Protein AF-A0A2H0B689-F1 (afdb_monomer_lite)

InterPro domains:
  IPR009027 Large ribosomal subunit protein bL9/RNase H1, N-terminal [SSF55658] (7-48)
  IPR020069 Large ribosomal subunit protein bL9, C-terminal [PF03948] (60-121)
  IPR020070 Large ribosomal subunit protein bL9, N-terminal [PF01281] (7-39)
  IPR020594 Large ribosomal subunit protein bL9, bacteria/chloroplast [TIGR00158] (9-122)
  IPR036791 Large ribosomal subunit protein bL9, C-terminal domain superfamily [G3DSA:3.10.430.100] (56-134)
  IPR036791 Large ribosomal subunit protein bL9, C-terminal domain superfamily [SSF55653] (50-121)
  IPR036935 Large ribosomal subunit protein bL9, N-terminal domain superfamily [G3DSA:3.40.5.10] (5-55)

Structure (mmCIF, N/CA/C/O backbone):
data_AF-A0A2H0B689-F1
#
_entry.id   AF-A0A2H0B689-F1
#
loop_
_atom_site.group_PDB
_atom_site.id
_atom_site.type_symbol
_atom_site.label_atom_id
_atom_site.label_alt_id
_atom_site.label_comp_id
_atom_site.label_asym_id
_atom_site.label_entity_id
_atom_site.label_seq_id
_atom_site.pdbx_PDB_ins_code
_atom_site.Cartn_x
_atom_site.Cartn_y
_atom_site.Cartn_z
_atom_site.occupancy
_atom_site.B_iso_or_equiv
_atom_site.auth_seq_id
_atom_site.auth_comp_id
_atom_site.auth_asym_id
_atom_site.auth_atom_id
_atom_site.pdbx_PDB_model_num
ATOM 1 N N . MET A 1 1 ? 16.000 4.219 -36.712 1.00 85.19 1 MET A N 1
ATOM 2 C CA . MET A 1 1 ? 16.961 4.004 -35.605 1.00 85.19 1 MET A CA 1
ATOM 3 C C . MET A 1 1 ? 16.213 3.749 -34.303 1.00 85.19 1 MET A C 1
ATOM 5 O O . MET A 1 1 ? 15.391 4.566 -33.893 1.00 85.19 1 MET A O 1
ATOM 9 N N . LYS A 1 2 ? 16.538 2.648 -33.607 1.00 89.81 2 LYS A N 1
ATOM 10 C CA . LYS A 1 2 ? 15.958 2.336 -32.291 1.00 89.81 2 LYS A CA 1
ATOM 11 C C . LYS A 1 2 ? 16.607 3.160 -31.186 1.00 89.81 2 LYS A C 1
ATOM 13 O O . LYS A 1 2 ? 17.811 3.058 -30.933 1.00 89.81 2 LYS A O 1
ATOM 18 N N . ILE A 1 3 ? 15.783 3.913 -30.476 1.00 90.31 3 ILE A N 1
ATOM 19 C CA . ILE A 1 3 ? 16.187 4.753 -29.352 1.00 90.31 3 ILE A CA 1
ATOM 20 C C . ILE A 1 3 ? 15.302 4.482 -28.139 1.00 90.31 3 ILE A C 1
ATOM 22 O O . ILE A 1 3 ? 14.143 4.092 -28.262 1.00 90.31 3 ILE A O 1
ATOM 26 N N . LEU A 1 4 ? 15.854 4.689 -26.951 1.00 91.06 4 LEU A N 1
ATOM 27 C CA . LEU A 1 4 ? 15.123 4.717 -25.696 1.00 91.06 4 LEU A CA 1
ATOM 28 C C . LEU A 1 4 ? 14.771 6.165 -25.361 1.00 91.06 4 LEU A C 1
ATOM 30 O O . LEU A 1 4 ? 15.669 6.974 -25.147 1.00 91.06 4 LEU A O 1
ATOM 34 N N . ILE A 1 5 ? 13.484 6.469 -25.229 1.00 90.94 5 ILE A N 1
ATOM 35 C CA . ILE A 1 5 ? 13.007 7.768 -24.748 1.00 90.94 5 ILE A CA 1
ATOM 36 C C . ILE A 1 5 ? 13.114 7.797 -23.221 1.00 90.94 5 ILE A C 1
ATOM 38 O O . ILE A 1 5 ? 12.482 6.987 -22.539 1.00 90.94 5 ILE A O 1
ATOM 42 N N . LEU A 1 6 ? 13.878 8.742 -22.667 1.00 88.38 6 LEU A N 1
ATOM 43 C CA . LEU A 1 6 ? 14.170 8.786 -21.226 1.00 88.38 6 LEU A CA 1
ATOM 44 C C . LEU A 1 6 ? 12.938 9.127 -20.378 1.00 88.38 6 LEU A C 1
ATOM 46 O O . LEU A 1 6 ? 12.769 8.595 -19.283 1.00 88.38 6 LEU A O 1
ATOM 50 N N . LYS A 1 7 ? 12.030 9.960 -20.902 1.00 88.06 7 LYS A N 1
ATOM 51 C CA . LYS A 1 7 ? 10.798 10.356 -20.199 1.00 88.06 7 LYS A CA 1
ATOM 52 C C . LYS A 1 7 ? 9.857 9.175 -19.952 1.00 88.06 7 LYS A C 1
ATOM 54 O O . LYS A 1 7 ? 9.237 9.085 -18.897 1.00 88.06 7 LYS A O 1
ATOM 59 N N . THR A 1 8 ? 9.728 8.280 -20.928 1.00 85.19 8 THR A N 1
ATOM 60 C CA . THR A 1 8 ? 8.773 7.165 -20.884 1.00 85.19 8 THR A CA 1
ATOM 61 C C . THR A 1 8 ? 9.439 5.818 -20.603 1.00 85.19 8 THR A C 1
ATOM 63 O O . THR A 1 8 ? 8.740 4.852 -20.305 1.00 85.19 8 THR A O 1
ATOM 66 N N . ASN A 1 9 ? 10.776 5.733 -20.664 1.00 87.25 9 ASN A N 1
ATOM 67 C CA . ASN A 1 9 ? 11.542 4.480 -20.637 1.00 87.25 9 ASN A CA 1
ATOM 68 C C . ASN A 1 9 ? 11.024 3.448 -21.658 1.00 87.25 9 ASN A C 1
ATOM 70 O O . ASN A 1 9 ? 10.976 2.241 -21.391 1.00 87.25 9 ASN A O 1
ATOM 74 N N . GLN A 1 10 ? 10.606 3.935 -22.827 1.00 87.56 10 GLN A N 1
ATOM 75 C CA . GLN A 1 10 ? 10.116 3.122 -23.935 1.00 87.56 10 GLN A CA 1
ATOM 76 C C . GLN A 1 10 ? 11.095 3.162 -25.102 1.00 87.56 10 GLN A C 1
ATOM 78 O O . GLN A 1 10 ? 11.652 4.210 -25.426 1.00 87.56 10 GLN A O 1
ATOM 83 N N . ILE A 1 11 ? 11.282 2.005 -25.731 1.00 89.19 11 ILE A N 1
ATOM 84 C CA . ILE A 1 11 ? 12.064 1.889 -26.956 1.00 89.19 11 ILE A CA 1
ATOM 85 C C . ILE A 1 11 ? 11.121 2.174 -28.119 1.00 89.19 11 ILE A C 1
ATOM 87 O O . ILE A 1 11 ? 10.088 1.516 -28.238 1.00 89.19 11 ILE A O 1
ATOM 91 N N . GLN A 1 12 ? 11.480 3.139 -28.955 1.00 88.88 12 GLN A N 1
ATOM 92 C CA . GLN A 1 12 ? 10.765 3.458 -30.184 1.00 88.88 12 GLN A CA 1
ATOM 93 C C . GLN A 1 12 ? 11.733 3.456 -31.360 1.00 88.88 12 GLN A C 1
ATOM 95 O O . GLN A 1 12 ? 12.921 3.753 -31.207 1.00 88.88 12 GLN A O 1
ATOM 100 N N . ASP A 1 13 ? 11.215 3.095 -32.529 1.00 92.69 13 ASP A N 1
ATOM 101 C CA . ASP A 1 13 ? 11.927 3.288 -33.784 1.00 92.69 13 ASP A CA 1
ATOM 102 C C . ASP A 1 13 ? 11.542 4.653 -34.345 1.00 92.69 13 ASP A C 1
ATOM 104 O O . ASP A 1 13 ? 10.360 4.954 -34.514 1.00 92.69 13 ASP A O 1
ATOM 108 N N . VAL A 1 14 ? 12.537 5.502 -34.577 1.00 91.81 14 VAL A N 1
ATOM 109 C CA . VAL A 1 14 ? 12.334 6.846 -35.123 1.00 91.81 14 VAL A CA 1
ATOM 110 C C . VAL A 1 14 ? 13.243 7.062 -36.322 1.00 91.81 14 VAL A C 1
ATOM 112 O O . VAL A 1 14 ? 14.229 6.349 -36.508 1.00 91.81 14 VAL A O 1
ATOM 115 N N . LYS A 1 15 ? 12.947 8.092 -37.117 1.00 94.94 15 LYS A N 1
ATOM 116 C CA . LYS A 1 15 ? 13.831 8.518 -38.206 1.00 94.94 15 LYS A CA 1
ATOM 117 C C . LYS A 1 15 ? 15.196 8.933 -37.657 1.00 94.94 15 LYS A C 1
ATOM 119 O O . LYS A 1 15 ? 15.269 9.692 -36.690 1.00 94.94 15 LYS A O 1
ATOM 124 N N . ASP A 1 16 ? 16.254 8.492 -38.323 1.00 91.94 16 ASP A N 1
ATOM 125 C CA . ASP A 1 16 ? 17.639 8.692 -37.888 1.00 91.94 16 ASP A CA 1
ATOM 126 C C . ASP A 1 16 ? 17.968 10.183 -37.715 1.00 91.94 16 ASP A C 1
ATOM 128 O O . ASP A 1 16 ? 18.482 10.586 -36.674 1.00 91.94 16 ASP A O 1
ATOM 132 N N . SER A 1 17 ? 17.537 11.037 -38.652 1.00 92.31 17 SER A N 1
ATOM 133 C CA . SER A 1 17 ? 17.709 12.494 -38.556 1.00 92.31 17 SER A CA 1
ATOM 134 C C . SER A 1 17 ? 17.010 13.103 -37.337 1.00 92.31 17 SER A C 1
ATOM 136 O O . SER A 1 17 ? 17.519 14.042 -36.737 1.00 92.31 17 SER A O 1
ATOM 138 N N . TYR A 1 18 ? 15.852 12.570 -36.936 1.00 92.12 18 TYR A N 1
ATOM 139 C CA . TYR A 1 18 ? 15.119 13.065 -35.768 1.00 92.12 18 TYR A CA 1
ATOM 140 C C . TYR A 1 18 ? 15.774 12.614 -34.453 1.00 92.12 18 TYR A C 1
ATOM 142 O O . TYR A 1 18 ? 15.858 13.391 -33.500 1.00 92.12 18 TYR A O 1
ATOM 150 N N . ALA A 1 19 ? 16.305 11.388 -34.408 1.00 90.50 19 ALA A N 1
ATOM 151 C CA . ALA A 1 19 ? 17.096 10.918 -33.275 1.00 90.50 19 ALA A CA 1
ATOM 152 C C . ALA A 1 19 ? 18.370 11.755 -33.090 1.00 90.50 19 ALA A C 1
ATOM 154 O O . ALA A 1 19 ? 18.603 12.271 -31.998 1.00 90.50 19 ALA A O 1
ATOM 155 N N . VAL A 1 20 ? 19.159 11.916 -34.156 1.00 92.25 20 VAL A N 1
ATOM 156 C CA . VAL A 1 20 ? 20.491 12.536 -34.107 1.00 92.25 20 VAL A CA 1
ATOM 157 C C . VAL A 1 20 ? 20.430 14.055 -33.959 1.00 92.25 20 VAL A C 1
ATOM 159 O O . VAL A 1 20 ? 21.192 14.595 -33.168 1.00 92.25 20 VAL A O 1
ATOM 162 N N . ASN A 1 21 ? 19.515 14.751 -34.645 1.00 93.88 21 ASN A N 1
ATOM 163 C CA . ASN A 1 21 ? 19.490 16.223 -34.627 1.00 93.88 21 ASN A CA 1
ATOM 164 C C . ASN A 1 21 ? 18.644 16.808 -33.490 1.00 93.88 21 ASN A C 1
ATOM 166 O O . ASN A 1 21 ? 18.829 17.967 -33.125 1.00 93.88 21 ASN A O 1
ATOM 170 N N . PHE A 1 22 ? 17.692 16.046 -32.941 1.00 91.56 22 PHE A N 1
ATOM 171 C CA . PHE A 1 22 ? 16.731 16.578 -31.973 1.00 91.56 22 PHE A CA 1
ATOM 172 C C . PHE A 1 22 ? 16.721 15.817 -30.649 1.00 91.56 22 PHE A C 1
ATOM 174 O O . PHE A 1 22 ? 16.891 16.431 -29.598 1.00 91.56 22 PHE A O 1
ATOM 181 N N . LEU A 1 23 ? 16.518 14.496 -30.661 1.00 92.44 23 LEU A N 1
ATOM 182 C CA . LEU A 1 23 ? 16.267 13.750 -29.422 1.00 92.44 23 LEU A CA 1
ATOM 183 C C . LEU A 1 23 ? 17.531 13.483 -28.598 1.00 92.44 23 LEU A C 1
ATOM 185 O O . LEU A 1 23 ? 17.497 13.639 -27.378 1.00 92.44 23 LEU A O 1
ATOM 189 N N . ILE A 1 24 ? 18.631 13.087 -29.239 1.00 90.25 24 ILE A N 1
ATOM 190 C CA . ILE A 1 24 ? 19.896 12.772 -28.561 1.00 90.25 24 ILE A CA 1
ATOM 191 C C . ILE A 1 24 ? 20.578 14.048 -28.029 1.00 90.25 24 ILE A C 1
ATOM 193 O O . ILE A 1 24 ? 20.885 14.075 -26.837 1.00 90.25 24 ILE A O 1
ATOM 197 N N . PRO A 1 25 ? 20.742 15.139 -28.812 1.00 93.06 25 PRO A N 1
ATOM 198 C CA . PRO A 1 25 ? 21.415 16.350 -28.330 1.00 93.06 25 PRO A CA 1
ATOM 199 C C . PRO A 1 25 ? 20.652 17.057 -27.209 1.00 93.06 25 PRO A C 1
ATOM 201 O O . PRO A 1 25 ? 21.257 17.640 -26.317 1.00 93.06 25 PRO A O 1
ATOM 204 N N . LYS A 1 26 ? 19.313 16.978 -27.215 1.00 92.94 26 LYS A N 1
ATOM 205 C CA . LYS A 1 26 ? 18.470 17.522 -26.138 1.00 92.94 26 LYS A CA 1
ATOM 206 C C . LYS A 1 26 ? 18.394 16.618 -24.904 1.00 92.94 26 LYS A C 1
ATOM 208 O O . LYS A 1 26 ? 17.653 16.935 -23.977 1.00 92.94 26 LYS A O 1
ATOM 213 N N . GLY A 1 27 ? 19.084 15.474 -24.900 1.00 90.56 27 GLY A N 1
ATOM 214 C CA . GLY A 1 27 ? 19.033 14.512 -23.799 1.00 90.56 27 GLY A CA 1
ATOM 215 C C . GLY A 1 27 ? 17.644 13.901 -23.588 1.00 90.56 27 GLY A C 1
ATOM 216 O O . GLY A 1 27 ? 17.297 13.524 -22.474 1.00 90.56 27 GLY A O 1
ATOM 217 N N . LEU A 1 28 ? 16.814 13.824 -24.633 1.00 90.62 28 LEU A N 1
ATOM 218 C CA . LEU A 1 28 ? 15.466 13.246 -24.571 1.00 90.62 28 LEU A CA 1
ATOM 219 C C . LEU A 1 28 ? 15.469 11.740 -24.857 1.00 90.62 28 LEU A C 1
ATOM 221 O O . LEU A 1 28 ? 14.549 11.027 -24.437 1.00 90.62 28 LEU A O 1
ATOM 225 N N . ALA A 1 29 ? 16.494 11.252 -25.557 1.00 91.12 29 ALA A N 1
ATOM 226 C CA . ALA A 1 29 ? 16.647 9.844 -25.878 1.00 91.12 29 ALA A CA 1
ATOM 227 C C . ALA A 1 29 ? 18.109 9.390 -25.899 1.00 91.12 29 ALA A C 1
ATOM 229 O O . ALA A 1 29 ? 19.020 10.183 -26.118 1.00 91.12 29 ALA A O 1
ATOM 230 N N . ILE A 1 30 ? 18.309 8.085 -25.722 1.00 91.00 30 ILE A N 1
ATOM 231 C CA . ILE A 1 30 ? 19.604 7.416 -25.877 1.00 91.00 30 ILE A CA 1
ATOM 232 C C . ILE A 1 30 ? 19.496 6.267 -26.878 1.00 91.00 30 ILE A C 1
ATOM 234 O O . ILE A 1 30 ? 18.413 5.743 -27.131 1.00 91.00 30 ILE A O 1
ATOM 238 N N . LEU A 1 31 ? 20.626 5.840 -27.433 1.00 90.12 31 LEU A N 1
ATOM 239 C CA . LEU A 1 31 ? 20.704 4.653 -28.283 1.00 90.12 31 LEU A CA 1
ATOM 240 C C . LEU A 1 31 ? 20.199 3.405 -27.543 1.00 90.12 31 LEU A C 1
ATOM 242 O O . LEU A 1 31 ? 20.671 3.079 -26.453 1.00 90.12 31 LEU A O 1
ATOM 246 N N . ALA A 1 32 ? 19.268 2.669 -28.155 1.00 88.81 32 ALA A N 1
ATOM 247 C CA . ALA A 1 32 ? 18.743 1.429 -27.588 1.00 88.81 32 ALA A CA 1
ATOM 248 C C . ALA A 1 32 ? 19.694 0.247 -27.855 1.00 88.81 32 ALA A C 1
ATOM 250 O O . ALA A 1 32 ? 19.341 -0.699 -28.564 1.00 88.81 32 ALA A O 1
ATOM 251 N N . THR A 1 33 ? 20.906 0.294 -27.297 1.00 91.00 33 THR A N 1
ATOM 252 C CA . THR A 1 33 ? 21.889 -0.798 -27.400 1.00 91.00 33 THR A CA 1
ATOM 253 C C . THR A 1 33 ? 21.401 -2.059 -26.683 1.00 91.00 33 THR A C 1
ATOM 255 O O . THR A 1 33 ? 20.546 -2.000 -25.797 1.00 91.00 33 THR A O 1
ATOM 258 N N . LYS A 1 34 ? 21.969 -3.226 -27.019 1.00 88.81 34 LYS A N 1
ATOM 259 C CA . LYS A 1 34 ? 21.623 -4.501 -26.356 1.00 88.81 34 LYS A CA 1
ATOM 260 C C . LYS A 1 34 ? 21.764 -4.425 -24.827 1.00 88.81 34 LYS A C 1
ATOM 262 O O . LYS A 1 34 ? 20.964 -5.029 -24.120 1.00 88.81 34 LYS A O 1
ATOM 267 N N . GLN A 1 35 ? 22.745 -3.675 -24.324 1.00 89.31 35 GLN A N 1
ATOM 268 C CA . GLN A 1 35 ? 22.945 -3.461 -22.890 1.00 89.31 35 GLN A CA 1
ATOM 269 C C . GLN A 1 35 ? 21.809 -2.633 -22.279 1.00 89.31 35 GLN A C 1
ATOM 271 O O . GLN A 1 35 ? 21.153 -3.103 -21.355 1.00 89.31 35 GLN A O 1
ATOM 276 N N . VAL A 1 36 ? 21.479 -1.480 -22.873 1.00 87.62 36 VAL A N 1
ATOM 277 C CA . VAL A 1 36 ? 20.368 -0.622 -22.422 1.00 87.62 36 VAL A CA 1
ATOM 278 C C . VAL A 1 36 ? 19.039 -1.384 -2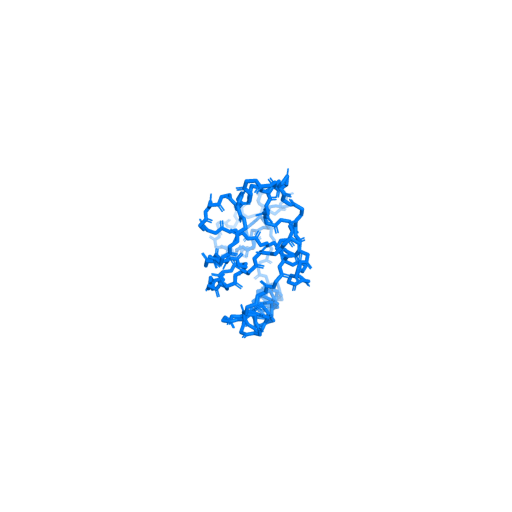2.428 1.00 87.62 36 VAL A C 1
ATOM 280 O O . VAL A 1 36 ? 18.243 -1.264 -21.498 1.00 87.62 36 VAL A O 1
ATOM 283 N N . GLN A 1 37 ? 18.799 -2.215 -23.445 1.00 87.62 37 GLN A N 1
ATOM 284 C CA . GLN A 1 37 ? 17.606 -3.062 -23.510 1.00 87.62 37 GLN A CA 1
ATOM 285 C C . GLN A 1 37 ? 17.554 -4.072 -22.355 1.00 87.62 37 GLN A C 1
ATOM 287 O O . GLN A 1 37 ? 16.522 -4.180 -21.690 1.00 87.62 37 GLN A O 1
ATOM 292 N N . LYS A 1 38 ? 18.661 -4.774 -22.078 1.00 89.19 38 LYS A N 1
ATOM 293 C CA . LYS A 1 38 ? 18.762 -5.703 -20.940 1.00 89.19 38 LYS A CA 1
ATOM 294 C C . LYS A 1 38 ? 18.551 -4.984 -19.608 1.00 89.19 38 LYS A C 1
ATOM 296 O O . LYS A 1 38 ? 17.781 -5.465 -18.781 1.00 89.19 38 LYS A O 1
ATOM 301 N N . ASP A 1 39 ? 19.144 -3.809 -19.426 1.00 88.31 39 ASP A N 1
ATOM 302 C CA . ASP A 1 39 ? 19.003 -3.022 -18.199 1.00 88.31 39 ASP A CA 1
ATOM 303 C C . ASP A 1 39 ? 17.559 -2.572 -17.961 1.00 88.31 39 ASP A C 1
ATOM 305 O O . ASP A 1 39 ? 17.067 -2.616 -16.831 1.00 88.31 39 ASP A O 1
ATOM 309 N N . LEU A 1 40 ? 16.837 -2.182 -19.015 1.00 88.06 40 LEU A N 1
ATOM 310 C CA . LEU A 1 40 ? 15.412 -1.856 -18.919 1.00 88.06 40 LEU A CA 1
ATOM 311 C C . LEU A 1 40 ? 14.570 -3.064 -18.525 1.00 88.06 40 LEU A C 1
ATOM 313 O O . LEU A 1 40 ? 13.673 -2.930 -17.690 1.00 88.06 40 LEU A O 1
ATOM 317 N N . VAL A 1 41 ? 14.838 -4.229 -19.118 1.00 88.31 41 VAL A N 1
ATOM 318 C CA . VAL A 1 41 ? 14.142 -5.473 -18.773 1.00 88.31 41 VAL A CA 1
ATOM 319 C C . VAL A 1 41 ? 14.421 -5.834 -17.317 1.00 88.31 41 VAL A C 1
ATOM 321 O O . VAL A 1 41 ? 13.477 -6.021 -16.553 1.00 88.31 41 VAL A O 1
ATOM 324 N N . ASN A 1 42 ? 15.682 -5.811 -16.889 1.00 89.25 42 ASN A N 1
ATOM 325 C CA . ASN A 1 42 ? 16.076 -6.092 -15.510 1.00 89.25 42 ASN A CA 1
ATOM 326 C C . ASN A 1 42 ? 15.412 -5.130 -14.519 1.00 89.25 42 ASN A C 1
ATOM 328 O O . ASN A 1 42 ? 14.824 -5.570 -13.534 1.00 89.25 42 ASN A O 1
ATOM 332 N N . LYS A 1 43 ? 15.408 -3.821 -14.803 1.00 87.31 43 LYS A N 1
ATOM 333 C CA . LYS A 1 43 ? 14.713 -2.822 -13.974 1.00 87.31 43 LYS A CA 1
ATOM 334 C C . LYS A 1 43 ? 13.206 -3.074 -13.909 1.00 87.31 43 LYS A C 1
ATOM 336 O O . LYS A 1 43 ? 12.607 -2.904 -12.846 1.00 87.31 43 LYS A O 1
ATOM 341 N N . LYS A 1 44 ? 12.574 -3.471 -15.020 1.00 88.19 44 LYS A N 1
ATOM 342 C CA . LYS A 1 44 ? 11.145 -3.832 -15.047 1.00 88.19 44 LYS A CA 1
ATOM 343 C C . LYS A 1 44 ? 10.873 -5.069 -14.194 1.00 88.19 44 LYS A C 1
ATOM 345 O O . LYS A 1 44 ? 9.964 -5.024 -13.369 1.00 88.19 44 LYS A O 1
ATOM 350 N N . VAL A 1 45 ? 11.681 -6.118 -14.338 1.00 91.06 45 VAL A N 1
ATOM 351 C CA . VAL A 1 45 ? 11.569 -7.355 -13.552 1.00 91.06 45 VAL A CA 1
ATOM 352 C C . VAL A 1 45 ? 11.771 -7.070 -12.065 1.00 91.06 45 VAL A C 1
ATOM 354 O O . VAL A 1 45 ? 10.933 -7.457 -11.258 1.00 91.06 45 VAL A O 1
ATOM 357 N N . GLN A 1 46 ? 12.803 -6.315 -11.686 1.00 89.19 46 GLN A N 1
ATOM 358 C CA . GLN A 1 46 ? 13.046 -5.931 -10.291 1.00 89.19 46 GLN A CA 1
ATOM 359 C C . GLN A 1 46 ? 11.880 -5.131 -9.702 1.00 89.19 46 GLN A C 1
ATOM 361 O O . GLN A 1 46 ? 11.417 -5.433 -8.601 1.00 89.19 46 GLN A O 1
ATOM 366 N N . LYS A 1 47 ? 11.346 -4.146 -10.440 1.00 87.12 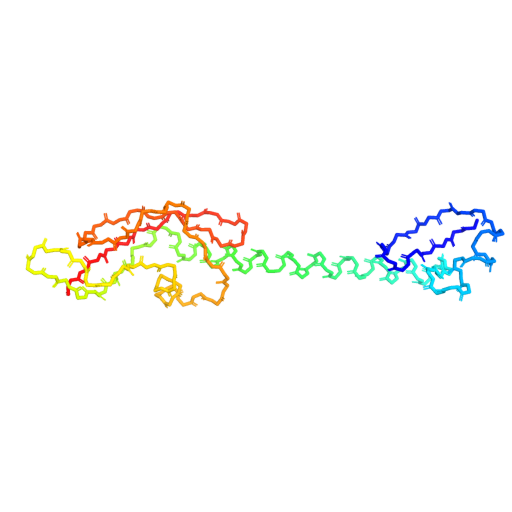47 LYS A N 1
ATOM 367 C CA . LYS A 1 47 ? 10.150 -3.402 -10.012 1.00 87.12 47 LYS A CA 1
ATOM 368 C C . LYS A 1 47 ? 8.948 -4.324 -9.833 1.00 87.12 47 LYS A C 1
ATOM 370 O O . LYS A 1 47 ? 8.246 -4.211 -8.832 1.00 87.12 47 LYS A O 1
ATOM 375 N N . GLN A 1 48 ? 8.709 -5.239 -10.770 1.00 87.44 48 GLN A N 1
ATOM 376 C CA . GLN A 1 48 ? 7.606 -6.196 -10.679 1.00 87.44 48 GLN A CA 1
ATOM 377 C C . GLN A 1 48 ? 7.764 -7.132 -9.479 1.00 87.44 48 GLN A C 1
ATOM 379 O O . GLN A 1 48 ? 6.812 -7.293 -8.719 1.00 87.44 48 GLN A O 1
ATOM 384 N N . GLN A 1 49 ? 8.960 -7.672 -9.249 1.00 89.69 49 GLN A N 1
ATOM 385 C CA . GLN A 1 49 ? 9.262 -8.501 -8.083 1.00 89.69 49 GLN A CA 1
ATOM 386 C C . GLN A 1 49 ? 9.059 -7.728 -6.777 1.00 89.69 49 GLN A C 1
ATOM 388 O O . GLN A 1 49 ? 8.468 -8.249 -5.836 1.00 89.69 49 GLN A O 1
ATOM 393 N N . GLN A 1 50 ? 9.488 -6.467 -6.707 1.00 86.00 50 GLN A N 1
ATOM 394 C CA . GLN A 1 50 ? 9.291 -5.635 -5.520 1.00 86.00 50 GLN A CA 1
ATOM 395 C C . GLN A 1 50 ? 7.803 -5.349 -5.262 1.00 86.00 50 GLN A C 1
ATOM 397 O O . GLN A 1 50 ? 7.356 -5.384 -4.115 1.00 86.00 50 GLN A O 1
ATOM 402 N N . ILE A 1 51 ? 7.021 -5.117 -6.320 1.00 85.56 51 ILE A N 1
ATOM 403 C CA . ILE A 1 51 ? 5.563 -4.964 -6.231 1.00 85.56 51 ILE A CA 1
ATOM 404 C C . ILE A 1 51 ? 4.915 -6.272 -5.764 1.00 85.56 51 ILE A C 1
ATOM 406 O O . ILE A 1 51 ? 4.061 -6.235 -4.883 1.00 85.56 51 ILE A O 1
ATOM 410 N N . GLN A 1 52 ? 5.315 -7.420 -6.314 1.00 86.12 52 GLN A N 1
ATOM 411 C CA . GLN A 1 52 ? 4.787 -8.728 -5.918 1.00 86.12 52 GLN A CA 1
ATOM 412 C C . GLN A 1 52 ? 5.101 -9.047 -4.456 1.00 86.12 52 GLN A C 1
ATOM 414 O O . GLN A 1 52 ? 4.183 -9.383 -3.716 1.00 86.12 52 GLN A O 1
ATOM 419 N N . LYS A 1 53 ? 6.344 -8.837 -4.006 1.00 86.44 53 LYS A N 1
ATOM 420 C CA . LYS A 1 53 ? 6.731 -9.011 -2.596 1.00 86.44 53 LYS A CA 1
ATOM 421 C C . LYS A 1 53 ? 5.893 -8.135 -1.668 1.00 86.44 53 LYS A C 1
ATOM 423 O O . LYS A 1 53 ? 5.375 -8.615 -0.667 1.00 86.44 53 LYS A O 1
ATOM 428 N N . ARG A 1 54 ? 5.696 -6.857 -2.016 1.00 82.88 54 ARG A N 1
ATOM 429 C CA . ARG A 1 54 ? 4.819 -5.956 -1.246 1.00 82.88 54 ARG A CA 1
ATOM 430 C C . ARG A 1 54 ? 3.378 -6.461 -1.202 1.00 82.88 54 ARG A C 1
ATOM 432 O O . ARG A 1 54 ? 2.775 -6.463 -0.136 1.00 82.88 54 ARG A O 1
ATOM 439 N N . LYS A 1 55 ? 2.838 -6.921 -2.334 1.00 84.00 55 LYS A N 1
ATOM 440 C CA . LYS A 1 55 ? 1.491 -7.509 -2.392 1.00 84.00 55 LYS A CA 1
ATOM 441 C C . LYS A 1 55 ? 1.371 -8.759 -1.523 1.00 84.00 55 LYS A C 1
ATOM 443 O O . LYS A 1 55 ? 0.368 -8.894 -0.838 1.00 84.00 55 LYS A O 1
ATOM 448 N N . GLN A 1 56 ? 2.373 -9.636 -1.530 1.00 85.56 56 GLN A N 1
ATOM 449 C CA . GLN A 1 56 ? 2.392 -10.845 -0.702 1.00 85.56 56 GLN A CA 1
ATOM 450 C C . GLN A 1 56 ? 2.395 -10.499 0.787 1.00 85.56 56 GLN A C 1
ATOM 452 O O . GLN A 1 56 ? 1.489 -10.920 1.496 1.00 85.56 56 GLN A O 1
ATOM 457 N N . ILE A 1 57 ? 3.314 -9.633 1.230 1.00 84.12 57 ILE A N 1
ATOM 458 C CA . ILE A 1 57 ? 3.383 -9.169 2.627 1.00 84.12 57 ILE A CA 1
ATOM 459 C C . ILE A 1 57 ? 2.046 -8.558 3.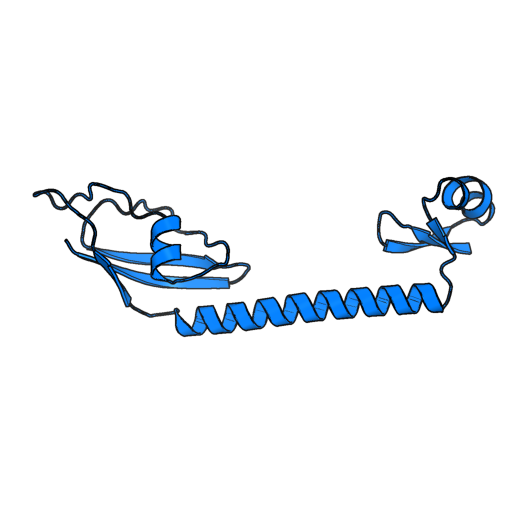063 1.00 84.12 57 ILE A C 1
ATOM 461 O O . ILE A 1 57 ? 1.547 -8.840 4.151 1.00 84.12 57 ILE A O 1
ATOM 465 N N . LEU A 1 58 ? 1.439 -7.732 2.207 1.00 80.69 58 LEU A N 1
ATOM 466 C CA . LEU A 1 58 ? 0.128 -7.154 2.483 1.00 80.69 58 LEU A CA 1
ATOM 467 C C . LEU A 1 58 ? -0.967 -8.212 2.570 1.00 80.69 58 LEU A C 1
ATOM 469 O O . LEU A 1 58 ? -1.786 -8.153 3.480 1.00 80.69 58 LEU A O 1
ATOM 473 N N . SER A 1 59 ? -0.980 -9.177 1.656 1.00 83.75 59 SER A N 1
ATOM 474 C CA . SER A 1 59 ? -1.959 -10.261 1.655 1.00 83.75 59 SER A CA 1
ATOM 475 C C . SER A 1 59 ? -1.862 -11.111 2.921 1.00 83.75 59 SER A C 1
ATOM 477 O O . SER A 1 59 ? -2.883 -11.413 3.530 1.00 83.75 59 SER A O 1
ATOM 479 N N . GLU A 1 60 ? -0.650 -11.435 3.365 1.00 84.88 60 GLU A N 1
ATOM 480 C CA . GLU A 1 60 ? -0.411 -12.170 4.611 1.00 84.88 60 GLU A CA 1
ATOM 481 C C . GLU A 1 60 ? -0.863 -11.376 5.843 1.00 84.88 60 GLU A C 1
ATOM 483 O O . GLU A 1 60 ? -1.461 -11.930 6.767 1.00 84.88 60 GLU A O 1
ATOM 488 N N . LEU A 1 61 ? -0.606 -10.063 5.871 1.00 81.75 61 LEU A N 1
ATOM 489 C CA . LEU A 1 61 ? -1.105 -9.187 6.934 1.00 81.75 61 LEU A CA 1
ATOM 490 C C . LEU A 1 61 ? -2.633 -9.148 6.954 1.00 81.75 61 LEU A C 1
ATOM 492 O O . LEU A 1 61 ? -3.225 -9.228 8.028 1.00 81.75 61 LEU A O 1
ATOM 496 N N . VAL A 1 62 ? -3.264 -9.053 5.782 1.00 81.50 62 VAL A N 1
ATOM 497 C CA . VAL A 1 62 ? -4.723 -9.073 5.649 1.00 81.50 62 VAL 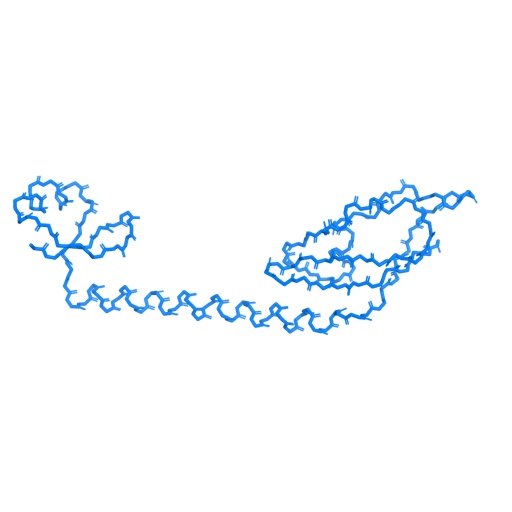A CA 1
ATOM 498 C C . VAL A 1 62 ? -5.284 -10.388 6.170 1.00 81.50 62 VAL A C 1
ATOM 500 O O . VAL A 1 62 ? -6.127 -10.343 7.053 1.00 81.50 62 VAL A O 1
ATOM 503 N N . GLN A 1 63 ? -4.763 -11.537 5.740 1.00 83.00 63 GLN A N 1
ATOM 504 C CA . GLN A 1 63 ? -5.218 -12.850 6.220 1.00 83.00 63 GLN A CA 1
ATOM 505 C C . GLN A 1 63 ? -5.100 -12.999 7.742 1.00 83.00 63 GLN A C 1
ATOM 507 O O . GLN A 1 63 ? -5.957 -13.596 8.387 1.00 83.00 63 GLN A O 1
ATOM 512 N N . LYS A 1 64 ? -4.060 -12.420 8.356 1.00 80.62 64 LYS A N 1
ATOM 513 C CA . LYS A 1 64 ? -3.893 -12.435 9.818 1.00 80.62 64 LYS A CA 1
ATOM 514 C C . LYS A 1 64 ? -4.907 -11.571 10.561 1.00 80.62 64 LYS A C 1
ATOM 516 O O . LYS A 1 64 ? -5.036 -11.740 11.774 1.00 80.62 64 LYS A O 1
ATOM 521 N N . ILE A 1 65 ? -5.541 -10.611 9.899 1.00 79.31 65 ILE A N 1
ATOM 522 C CA . ILE A 1 65 ? -6.424 -9.600 10.501 1.00 79.31 65 ILE A CA 1
ATOM 523 C C . ILE A 1 65 ? -7.887 -9.846 10.116 1.00 79.31 65 ILE A C 1
ATOM 525 O O . ILE A 1 65 ? -8.793 -9.509 10.879 1.00 79.31 65 ILE A O 1
ATOM 529 N N . GLU A 1 66 ? -8.111 -10.440 8.951 1.00 79.19 66 GLU A N 1
ATOM 530 C CA . GLU A 1 66 ? -9.412 -10.799 8.419 1.00 79.19 66 GLU A CA 1
ATOM 531 C C . GLU A 1 66 ? -10.187 -11.656 9.425 1.00 79.19 66 GLU A C 1
ATOM 533 O O . GLU A 1 66 ? -9.640 -12.541 10.084 1.00 79.19 66 GLU A O 1
ATOM 538 N N . ASN A 1 67 ? -11.470 -11.333 9.601 1.00 72.44 67 ASN A N 1
ATOM 539 C CA . ASN A 1 67 ? -12.384 -11.970 10.555 1.00 72.44 67 ASN A CA 1
ATOM 540 C C . ASN A 1 67 ? -12.011 -11.881 12.045 1.00 72.44 67 ASN A C 1
ATOM 542 O O . ASN A 1 67 ? -12.772 -12.379 12.881 1.00 72.44 67 ASN A O 1
ATOM 546 N N . LYS A 1 68 ? -10.924 -11.198 12.425 1.00 79.56 68 LYS A N 1
ATOM 547 C CA . LYS A 1 68 ? -10.642 -10.936 13.840 1.00 79.56 68 LYS A CA 1
ATOM 548 C C . LYS A 1 68 ? -11.555 -9.852 14.401 1.00 79.56 68 LYS A C 1
ATOM 550 O O . LYS A 1 68 ? -11.912 -8.875 13.738 1.00 79.56 68 LYS A O 1
ATOM 555 N N . THR A 1 69 ? -11.917 -10.038 15.664 1.00 78.75 69 THR A N 1
ATOM 556 C CA . THR A 1 69 ? -12.608 -9.039 16.473 1.00 78.75 69 THR A CA 1
ATOM 557 C C . THR A 1 69 ? -11.582 -8.185 17.197 1.00 78.75 69 THR A C 1
ATOM 559 O O . THR A 1 69 ? -10.776 -8.716 17.962 1.00 78.75 69 THR A O 1
ATOM 562 N N . PHE A 1 70 ? -11.626 -6.873 16.994 1.00 81.75 70 PHE A N 1
ATOM 563 C CA . PHE A 1 70 ? -10.766 -5.944 17.716 1.00 81.75 70 PHE A CA 1
ATOM 564 C C . PHE A 1 70 ? -11.584 -5.095 18.678 1.00 81.75 70 PHE A C 1
ATOM 566 O O . PHE A 1 70 ? -12.628 -4.565 18.302 1.00 81.75 70 PHE A O 1
ATOM 573 N N . THR A 1 71 ? -11.086 -4.941 19.902 1.00 81.62 71 THR A N 1
ATOM 574 C CA . THR A 1 71 ? -11.732 -4.119 20.925 1.00 81.62 71 THR A CA 1
ATOM 575 C C . THR A 1 71 ? -11.026 -2.773 21.029 1.00 81.62 71 THR A C 1
ATOM 577 O O . THR A 1 71 ? -9.819 -2.725 21.265 1.00 81.62 71 THR A O 1
ATOM 580 N N . ILE A 1 72 ? -11.771 -1.682 20.863 1.00 82.44 72 ILE A N 1
ATOM 581 C CA . ILE A 1 72 ? -11.312 -0.319 21.146 1.00 82.44 72 ILE A CA 1
ATOM 582 C C . ILE A 1 72 ? -11.963 0.148 22.443 1.00 82.44 72 ILE A C 1
ATOM 584 O O . ILE A 1 72 ? -13.184 0.109 22.576 1.00 82.44 72 ILE A O 1
ATOM 588 N N . LYS A 1 73 ? -11.133 0.624 23.375 1.00 79.81 73 LYS A N 1
ATOM 589 C CA . LYS A 1 73 ? -11.593 1.390 24.533 1.00 79.81 73 LYS A CA 1
ATOM 590 C C . LYS A 1 73 ? -11.664 2.861 24.149 1.00 79.81 73 LYS A C 1
ATOM 592 O O . LYS A 1 73 ? -10.648 3.430 23.743 1.00 79.81 73 LYS A O 1
ATOM 597 N N . ALA A 1 74 ? -12.845 3.454 24.242 1.00 79.62 74 ALA A N 1
ATOM 598 C CA . ALA A 1 74 ? -13.068 4.857 23.926 1.00 79.62 74 ALA A CA 1
ATOM 599 C C . ALA A 1 74 ? -14.041 5.461 24.938 1.00 79.62 74 ALA A C 1
ATOM 601 O O . ALA A 1 74 ? -15.081 4.877 25.218 1.00 79.62 74 ALA A O 1
ATOM 602 N N . LYS A 1 75 ? -13.696 6.645 25.459 1.00 79.38 75 LYS A N 1
ATOM 603 C CA . LYS A 1 75 ? -14.534 7.355 26.428 1.00 79.38 75 LYS A CA 1
ATOM 604 C C . LYS A 1 75 ? -15.868 7.727 25.783 1.00 79.38 75 LYS A C 1
ATOM 606 O O . LYS A 1 75 ? -15.879 8.362 24.721 1.00 79.38 75 LYS A O 1
ATOM 611 N N . ALA A 1 76 ? -16.957 7.382 26.456 1.00 80.50 76 ALA A N 1
ATOM 612 C CA . ALA A 1 76 ? -18.317 7.723 26.058 1.00 80.50 76 ALA A CA 1
ATOM 613 C C . ALA A 1 76 ? -19.060 8.497 27.157 1.00 80.50 76 ALA A C 1
ATOM 615 O O . ALA A 1 76 ? -18.734 8.371 28.338 1.00 80.50 76 ALA A O 1
ATOM 616 N N . ASN A 1 77 ? -20.065 9.275 26.755 1.00 81.31 77 ASN A N 1
ATOM 617 C CA . ASN A 1 77 ? -21.030 9.920 27.646 1.00 81.31 77 ASN A CA 1
ATOM 618 C C . ASN A 1 77 ? -22.009 8.886 28.223 1.00 81.31 77 ASN A C 1
ATOM 620 O O . ASN A 1 77 ? -22.123 7.769 27.714 1.00 81.31 77 ASN A O 1
ATOM 624 N N . SER A 1 78 ? -22.785 9.299 29.227 1.00 75.62 78 SER A N 1
ATOM 625 C CA . SER A 1 78 ? -23.877 8.517 29.823 1.00 75.62 78 SER A CA 1
ATOM 626 C C . SER A 1 78 ? -24.906 8.021 28.791 1.00 75.62 78 SER A C 1
ATOM 628 O O . SER A 1 78 ? -25.421 6.920 28.937 1.00 75.62 78 SER A O 1
ATOM 630 N N . ASP A 1 79 ? -25.130 8.775 27.707 1.00 76.00 79 ASP A N 1
ATOM 631 C CA . ASP A 1 79 ? -25.995 8.403 26.571 1.00 76.00 79 ASP A CA 1
ATOM 632 C C . ASP A 1 79 ? -25.357 7.409 25.574 1.00 76.00 79 ASP A C 1
ATOM 634 O O . ASP A 1 79 ? -25.934 7.096 24.533 1.00 76.00 79 ASP A O 1
ATOM 638 N N . GLY A 1 80 ? -24.133 6.932 25.829 1.00 70.88 80 GLY A N 1
ATOM 639 C CA . GLY A 1 80 ? -23.430 5.977 24.961 1.00 70.88 80 GLY A CA 1
ATOM 640 C C . GLY A 1 80 ? -22.798 6.580 23.698 1.00 70.88 80 GLY A C 1
ATOM 641 O O . GLY A 1 80 ? -22.271 5.838 22.862 1.00 70.88 80 GLY A O 1
ATOM 642 N N . GLN A 1 81 ? -22.810 7.911 23.559 1.00 78.44 81 GLN A N 1
ATOM 643 C CA . GLN A 1 81 ? -22.102 8.637 22.500 1.00 78.44 81 GLN A CA 1
ATOM 644 C C . GLN A 1 81 ? -20.613 8.795 22.830 1.00 78.44 81 GLN A C 1
ATOM 646 O O . GLN A 1 81 ? -20.248 9.132 23.952 1.00 78.44 81 GLN A O 1
ATOM 651 N N . LEU A 1 82 ? -19.743 8.569 21.850 1.00 78.00 82 LEU A N 1
ATOM 652 C CA . LEU A 1 82 ? -18.291 8.679 21.986 1.00 78.00 82 LEU A CA 1
ATOM 653 C C . LEU A 1 82 ? -17.848 10.145 21.942 1.00 78.00 82 LEU A C 1
ATOM 655 O O . LEU A 1 82 ? -18.193 10.864 21.006 1.00 78.00 82 LEU A O 1
ATOM 659 N N . TYR A 1 83 ? -16.988 10.555 22.880 1.00 74.62 83 TYR A N 1
ATOM 660 C CA . TYR A 1 83 ? -16.383 11.897 22.872 1.00 74.62 83 TYR A CA 1
ATOM 661 C C . TYR A 1 83 ? -15.499 12.139 21.640 1.00 74.62 83 TYR A C 1
ATOM 663 O O . TYR A 1 83 ? -15.352 13.267 21.175 1.00 74.62 83 TYR A O 1
ATOM 671 N N . ALA A 1 84 ? -14.877 11.078 21.121 1.00 73.38 84 ALA A N 1
ATOM 672 C CA . ALA A 1 84 ? -14.012 11.130 19.952 1.00 73.38 84 ALA A CA 1
ATOM 673 C C . ALA A 1 84 ? -14.452 10.088 18.923 1.00 73.38 84 ALA A C 1
ATOM 675 O O . ALA A 1 84 ? -14.563 8.903 19.235 1.00 73.38 84 ALA A O 1
ATOM 676 N N . CYS A 1 85 ? -14.642 10.529 17.679 1.00 72.69 85 CYS A N 1
ATOM 677 C CA . CYS A 1 85 ? -14.939 9.639 16.563 1.00 72.69 85 CYS A CA 1
ATOM 678 C C . CYS A 1 85 ? -13.775 8.665 16.331 1.00 72.69 85 CYS A C 1
ATOM 680 O O . CYS A 1 85 ? -12.610 9.070 16.202 1.00 72.69 85 CYS A O 1
ATOM 682 N N . VAL A 1 86 ? -14.091 7.373 16.235 1.00 77.44 86 VAL A N 1
ATOM 683 C CA . VAL A 1 86 ? -13.104 6.348 15.884 1.00 77.44 86 VAL A CA 1
ATOM 684 C C . VAL A 1 86 ? -12.894 6.367 14.373 1.00 77.44 86 VAL A C 1
ATOM 686 O O . VAL A 1 86 ? -13.630 5.751 13.607 1.00 77.44 86 VAL A O 1
ATOM 689 N N . GLY A 1 87 ? -11.877 7.113 13.941 1.00 76.25 87 GLY A N 1
ATOM 690 C CA . GLY A 1 87 ? -11.485 7.226 12.535 1.00 76.25 87 GLY A CA 1
ATOM 691 C C . GLY A 1 87 ? -10.348 6.284 12.118 1.00 76.25 87 GLY A C 1
ATOM 692 O O . GLY A 1 87 ? -9.754 5.564 12.925 1.00 76.25 87 GLY A O 1
ATOM 693 N N . GLU A 1 88 ? -9.960 6.370 10.843 1.00 79.50 88 GLU A N 1
ATOM 694 C CA . GLU A 1 88 ? -8.913 5.544 10.211 1.00 79.50 88 GLU A CA 1
ATOM 695 C C . GLU A 1 88 ? -7.592 5.529 10.994 1.00 79.50 88 GLU A C 1
ATOM 697 O O . GLU A 1 88 ? -6.943 4.492 11.115 1.00 79.50 88 GLU A O 1
ATOM 702 N N . LYS A 1 89 ? -7.203 6.672 11.576 1.00 80.00 89 LYS A N 1
ATOM 703 C CA . LYS A 1 89 ? -5.961 6.809 12.354 1.00 80.00 89 LYS A CA 1
ATOM 704 C C . LYS A 1 89 ? -5.958 5.933 13.609 1.00 80.00 89 LYS A C 1
ATOM 706 O O . LYS A 1 89 ? -4.919 5.367 13.944 1.00 80.00 89 LYS A O 1
ATOM 711 N N . GLN A 1 90 ? -7.089 5.827 14.307 1.00 79.50 90 GLN A N 1
ATOM 712 C CA . GLN A 1 90 ? -7.193 5.003 15.514 1.00 79.50 90 GLN A CA 1
ATOM 713 C C . GLN A 1 90 ? -7.200 3.517 15.157 1.00 79.50 90 GLN A C 1
ATOM 715 O O . GLN A 1 90 ? -6.456 2.742 15.755 1.00 79.50 90 GLN A O 1
ATOM 720 N N . ILE A 1 91 ? -7.941 3.137 14.115 1.00 79.69 91 ILE A N 1
ATOM 721 C CA . ILE A 1 91 ? -7.969 1.758 13.610 1.00 79.69 91 ILE A CA 1
ATOM 722 C C . ILE A 1 91 ? -6.583 1.324 13.120 1.00 79.69 91 ILE A C 1
ATOM 724 O O . ILE A 1 91 ? -6.117 0.234 13.439 1.00 79.69 91 ILE A O 1
ATOM 728 N N . LYS A 1 92 ? -5.863 2.203 12.417 1.00 80.88 92 LYS A N 1
ATOM 729 C CA . LYS A 1 92 ? -4.488 1.943 11.978 1.00 80.88 92 LYS A CA 1
ATOM 730 C C . LYS A 1 92 ? -3.537 1.689 13.153 1.00 80.88 92 LYS A C 1
ATOM 732 O O . LYS A 1 92 ? -2.711 0.778 13.076 1.00 80.88 92 LYS A O 1
ATOM 737 N N . LYS A 1 93 ? -3.667 2.454 14.246 1.00 82.12 93 LYS A N 1
ATOM 738 C CA . LYS A 1 93 ? -2.903 2.233 15.488 1.00 82.12 93 LYS A CA 1
ATOM 739 C C . LYS A 1 93 ? -3.260 0.898 16.144 1.00 82.12 93 LYS A C 1
ATOM 741 O O . LYS A 1 93 ? -2.353 0.159 16.514 1.00 82.12 93 LYS A O 1
ATOM 746 N N . LEU A 1 94 ? -4.550 0.575 16.240 1.00 81.88 94 LEU A N 1
ATOM 747 C CA . LEU A 1 94 ? -5.045 -0.677 16.819 1.00 81.88 94 LEU A CA 1
ATOM 748 C C . LEU A 1 94 ? -4.500 -1.904 16.081 1.00 81.88 94 LEU A C 1
ATOM 750 O O . LEU A 1 94 ? -4.005 -2.842 16.698 1.00 81.88 94 LEU A O 1
ATOM 754 N N . LEU A 1 95 ? -4.543 -1.864 14.750 1.00 78.75 95 LEU A N 1
ATOM 755 C CA . LEU A 1 95 ? -4.068 -2.945 13.891 1.00 78.75 95 LEU A CA 1
ATOM 756 C C . LEU A 1 95 ? -2.533 -2.980 13.757 1.00 78.75 95 LEU A C 1
ATOM 758 O O . LEU A 1 95 ? -1.997 -3.890 13.129 1.00 78.75 95 LEU A O 1
ATOM 762 N N . LYS A 1 96 ? -1.816 -1.997 14.326 1.00 80.19 96 LYS A N 1
ATOM 763 C CA . LYS A 1 96 ? -0.355 -1.821 14.216 1.00 80.19 96 LYS A CA 1
ATOM 764 C C . LYS A 1 96 ? 0.150 -1.835 12.765 1.00 80.19 96 LYS A C 1
ATOM 766 O O . LYS A 1 96 ? 1.240 -2.325 12.471 1.00 80.19 96 LYS A O 1
ATOM 771 N N . ILE A 1 97 ? -0.631 -1.269 11.846 1.00 77.94 97 ILE A N 1
ATOM 772 C CA . ILE A 1 97 ? -0.312 -1.258 10.414 1.00 77.94 97 ILE A CA 1
ATOM 773 C C . ILE A 1 97 ? 0.442 0.024 10.068 1.00 77.94 97 ILE A C 1
ATOM 775 O O . ILE A 1 97 ? -0.000 1.126 10.389 1.00 77.94 97 ILE A O 1
ATOM 779 N N . LYS A 1 98 ? 1.580 -0.100 9.378 1.00 76.06 98 LYS A N 1
ATOM 780 C CA . LYS A 1 98 ? 2.340 1.059 8.868 1.00 76.06 98 LYS A CA 1
ATOM 781 C C . LYS A 1 98 ? 1.782 1.584 7.541 1.00 76.06 98 LYS A C 1
ATOM 783 O O . LYS A 1 98 ? 1.824 2.788 7.286 1.00 76.06 98 LYS A O 1
ATOM 788 N N . GLU A 1 99 ? 1.203 0.699 6.739 1.00 78.19 99 GLU A N 1
ATOM 789 C CA . GLU A 1 99 ? 0.607 0.993 5.433 1.00 78.19 99 GLU A CA 1
ATOM 790 C C . GLU A 1 99 ? -0.594 1.958 5.511 1.00 78.19 99 GLU A C 1
ATOM 792 O O . GLU A 1 99 ? -1.249 2.072 6.555 1.00 78.19 99 GLU A O 1
ATOM 797 N N . PRO A 1 100 ? -0.879 2.72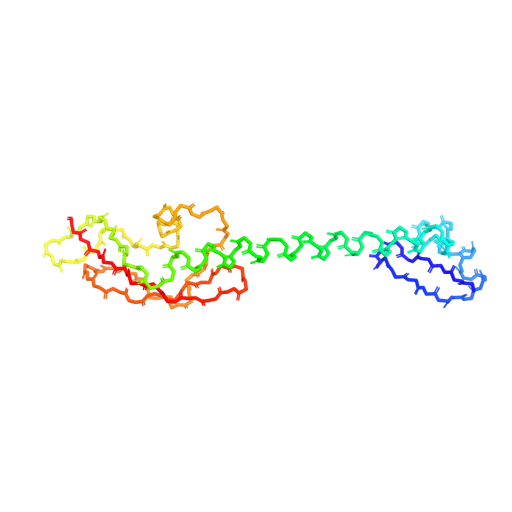2 4.441 1.00 77.12 100 PRO A N 1
ATOM 798 C CA . PRO A 1 100 ? -2.076 3.551 4.370 1.00 77.12 100 PRO A CA 1
ATOM 799 C C . PRO A 1 100 ? -3.328 2.666 4.361 1.00 77.12 100 PRO A C 1
ATOM 801 O O . PRO A 1 100 ? -3.477 1.770 3.533 1.00 77.12 100 PRO A O 1
ATOM 804 N N . LEU A 1 101 ? -4.229 2.951 5.294 1.00 80.62 101 LEU A N 1
ATOM 805 C CA . LEU A 1 101 ? -5.485 2.246 5.489 1.00 80.62 101 LEU A CA 1
ATOM 806 C C . LEU A 1 101 ? -6.624 3.199 5.147 1.00 80.62 101 LEU A C 1
ATOM 808 O O . LEU A 1 101 ? -6.570 4.356 5.557 1.00 80.62 101 LEU A O 1
ATOM 812 N N . LYS A 1 102 ? -7.629 2.715 4.415 1.00 79.19 102 LYS A N 1
ATOM 813 C CA . LYS A 1 102 ? -8.861 3.460 4.130 1.00 79.19 102 LYS A CA 1
ATOM 814 C C . LYS A 1 102 ? -10.074 2.665 4.578 1.00 79.19 102 LYS A C 1
ATOM 816 O O . LYS A 1 102 ? -10.142 1.467 4.312 1.00 79.19 102 LYS A O 1
ATOM 821 N N . ILE A 1 103 ? -11.033 3.319 5.216 1.00 78.25 103 ILE A N 1
ATOM 822 C CA . ILE A 1 103 ? -12.320 2.706 5.553 1.00 78.25 103 ILE A CA 1
ATOM 823 C C . ILE A 1 103 ? -13.277 2.981 4.389 1.00 78.25 103 ILE A C 1
ATOM 825 O O . ILE A 1 103 ? -13.468 4.128 3.994 1.00 78.25 103 ILE A O 1
ATOM 829 N N . ILE A 1 104 ? -13.845 1.926 3.803 1.00 77.31 104 ILE A N 1
ATOM 830 C CA . ILE A 1 104 ? -14.761 2.049 2.656 1.00 77.31 104 ILE A CA 1
ATOM 831 C C . ILE A 1 104 ? -16.143 2.471 3.144 1.00 77.31 104 ILE A C 1
ATOM 833 O O . ILE A 1 104 ? -16.751 3.386 2.591 1.00 77.31 104 ILE A O 1
ATOM 837 N N . ASN A 1 105 ? -16.618 1.822 4.206 1.00 68.94 105 ASN A N 1
ATOM 838 C CA . ASN A 1 105 ? -17.884 2.167 4.822 1.00 68.94 105 ASN A CA 1
ATOM 839 C C . ASN A 1 105 ? -17.664 3.366 5.751 1.00 68.94 105 ASN A C 1
ATOM 841 O O . ASN A 1 105 ? -17.280 3.204 6.907 1.00 68.94 105 ASN A O 1
ATOM 845 N N . LYS A 1 106 ? -17.814 4.578 5.208 1.00 61.75 106 LYS A N 1
ATOM 846 C CA . LYS A 1 106 ? -17.551 5.874 5.859 1.00 61.75 106 LYS A CA 1
ATOM 847 C C . LYS A 1 106 ? -18.558 6.200 6.980 1.00 61.75 106 LYS A C 1
ATOM 849 O O . LYS A 1 106 ? -18.949 7.348 7.157 1.00 61.75 106 LYS A O 1
ATOM 854 N N . SER A 1 107 ? -19.009 5.195 7.720 1.00 56.84 107 SER A N 1
ATOM 855 C CA . SER A 1 107 ? -19.802 5.350 8.928 1.00 56.84 107 SER A CA 1
ATOM 856 C C . SER A 1 107 ? -18.873 5.821 10.044 1.00 56.84 107 SER A C 1
ATOM 858 O O . SER A 1 107 ? -18.087 5.041 10.584 1.00 56.84 107 SER A O 1
ATOM 860 N N . GLU A 1 108 ? -18.920 7.116 10.348 1.00 65.00 108 GLU A N 1
ATOM 861 C CA . GLU A 1 108 ? -18.285 7.681 11.536 1.00 65.00 108 GLU A CA 1
ATOM 862 C C . GLU A 1 108 ? -18.809 6.951 12.770 1.00 65.00 108 GLU A C 1
ATOM 864 O O . GLU A 1 108 ? -20.003 6.989 13.069 1.00 65.00 108 GLU A O 1
ATOM 869 N N . ILE A 1 109 ? -17.922 6.260 13.482 1.00 69.50 109 ILE A N 1
ATOM 870 C CA . ILE A 1 109 ? -18.336 5.498 14.650 1.00 69.50 109 ILE A CA 1
ATOM 871 C C . ILE A 1 109 ? -18.419 6.452 15.837 1.00 69.50 109 ILE A C 1
ATOM 873 O O . ILE A 1 109 ? -17.392 6.878 16.374 1.00 69.50 109 ILE A O 1
ATOM 877 N N . LYS A 1 110 ? -19.652 6.812 16.202 1.00 70.75 110 LYS A N 1
ATOM 878 C CA . LYS A 1 110 ? -19.974 7.797 17.247 1.00 70.75 110 LYS A CA 1
ATOM 879 C C . LYS A 1 110 ? -20.663 7.200 18.472 1.00 70.75 110 LYS A C 1
ATOM 881 O O . LYS A 1 110 ? -20.946 7.939 19.404 1.00 70.75 110 LYS A O 1
ATOM 886 N N . GLN A 1 111 ? -20.932 5.897 18.495 1.00 75.69 111 GLN A N 1
ATOM 887 C CA . GLN A 1 111 ? -21.610 5.233 19.612 1.00 75.69 111 GLN A CA 1
ATOM 888 C C . GLN A 1 111 ? -20.884 3.951 20.022 1.00 75.69 111 GLN A C 1
ATOM 890 O O . GLN A 1 111 ? -20.225 3.312 19.198 1.00 75.69 111 GLN A O 1
ATOM 895 N N . LEU A 1 112 ? -21.028 3.559 21.288 1.00 76.31 112 LEU A N 1
ATOM 896 C CA . LEU A 1 112 ? -20.605 2.246 21.780 1.00 76.31 112 LEU A CA 1
ATOM 897 C C . LEU A 1 112 ? -21.374 1.130 21.054 1.00 76.31 112 LEU A C 1
ATOM 899 O O . LEU A 1 112 ? -22.563 1.267 20.782 1.00 76.31 112 LEU A O 1
ATOM 903 N N . GLY A 1 113 ? -20.709 0.019 20.727 1.00 79.06 113 GLY A N 1
ATOM 904 C CA . GLY A 1 113 ? -21.367 -1.085 20.023 1.00 79.06 113 GLY A CA 1
ATOM 905 C C . GLY A 1 113 ? -20.440 -1.982 19.208 1.00 79.06 113 GLY A C 1
ATOM 906 O O . GLY A 1 113 ? -19.211 -1.883 19.269 1.00 79.06 113 GLY A O 1
ATOM 907 N N . LEU A 1 114 ? -21.059 -2.890 18.451 1.00 80.06 114 LEU A N 1
ATOM 908 C CA . LEU A 1 114 ? -20.399 -3.794 17.512 1.00 80.06 114 LEU A CA 1
ATOM 909 C C . LEU A 1 114 ? -20.571 -3.263 16.089 1.00 80.06 114 LEU A C 1
ATOM 911 O O . LEU A 1 114 ? -21.683 -3.205 15.574 1.00 80.06 114 LEU A O 1
ATOM 915 N N . TYR A 1 115 ? -19.461 -2.938 15.436 1.00 80.75 115 TYR A N 1
ATOM 916 C CA . TYR A 1 115 ? -19.440 -2.419 14.074 1.00 80.75 115 TYR A CA 1
ATOM 917 C C . TYR A 1 115 ? -18.735 -3.395 13.144 1.00 80.75 115 TYR A C 1
ATOM 919 O O . TYR A 1 115 ? -17.659 -3.909 13.454 1.00 80.75 115 TYR A O 1
ATOM 927 N N . LYS A 1 116 ? -19.329 -3.640 11.977 1.00 79.38 116 LYS A N 1
ATOM 928 C CA . LYS A 1 116 ? -18.657 -4.322 10.868 1.00 79.38 116 LYS A CA 1
ATOM 929 C C . LYS A 1 116 ? -18.104 -3.252 9.936 1.00 79.38 116 LYS A C 1
ATOM 931 O O . LYS A 1 116 ? -18.873 -2.493 9.353 1.00 79.38 116 LYS A O 1
ATOM 936 N N . LEU A 1 117 ? -16.783 -3.174 9.826 1.00 79.94 117 LEU A N 1
ATOM 937 C CA . LEU A 1 117 ? -16.104 -2.186 8.991 1.00 79.94 117 LEU A CA 1
ATOM 938 C C . LEU A 1 117 ? -15.408 -2.887 7.839 1.00 79.94 117 LEU A C 1
ATOM 940 O O . LEU A 1 117 ? -14.697 -3.867 8.048 1.00 79.94 117 LEU A O 1
ATOM 944 N N . GLU A 1 118 ? -15.558 -2.347 6.638 1.00 82.50 118 GLU A N 1
ATOM 945 C CA . GLU A 1 118 ? -14.761 -2.765 5.492 1.00 82.50 118 GLU A CA 1
ATOM 946 C C . GLU A 1 118 ? -13.525 -1.886 5.365 1.00 82.50 118 GLU A C 1
ATOM 948 O O . GLU A 1 118 ? -13.611 -0.669 5.159 1.00 82.50 118 GLU A O 1
ATOM 953 N N . ILE A 1 119 ? -12.365 -2.522 5.483 1.00 82.19 119 ILE A N 1
ATOM 954 C CA . ILE A 1 119 ? -11.07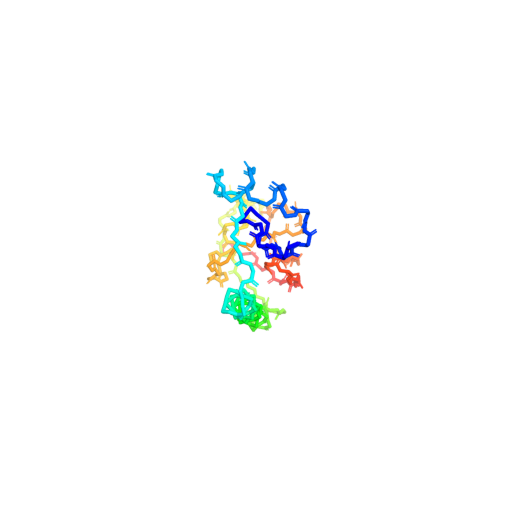2 -1.864 5.423 1.00 82.19 119 ILE A CA 1
ATOM 955 C C . ILE A 1 119 ? -10.397 -2.194 4.100 1.00 82.19 119 ILE A C 1
ATOM 957 O O . ILE A 1 119 ? -10.348 -3.343 3.666 1.00 82.19 119 ILE A O 1
ATOM 961 N N . LYS A 1 120 ? -9.823 -1.165 3.479 1.00 82.06 120 LYS A N 1
ATOM 962 C CA . LYS A 1 120 ? -8.958 -1.270 2.312 1.00 82.06 120 LYS A CA 1
ATOM 963 C C . LYS A 1 120 ? -7.510 -0.993 2.697 1.00 82.06 120 LYS A C 1
ATOM 965 O O . LYS A 1 120 ? -7.195 0.084 3.207 1.00 82.06 120 LYS A O 1
ATOM 970 N N . ILE A 1 121 ? -6.626 -1.932 2.370 1.00 79.75 121 ILE A N 1
ATOM 971 C CA . ILE A 1 121 ? -5.171 -1.778 2.483 1.00 79.75 121 ILE A CA 1
ATOM 972 C C . ILE A 1 121 ? -4.566 -2.082 1.118 1.00 79.75 121 ILE A C 1
ATOM 974 O O . ILE A 1 121 ? -4.676 -3.195 0.603 1.00 79.75 121 ILE A O 1
ATOM 978 N N . GLY A 1 122 ? -3.957 -1.071 0.500 1.00 76.75 122 GLY A N 1
ATOM 979 C CA . GLY A 1 122 ? -3.460 -1.181 -0.869 1.00 76.75 122 GLY A CA 1
ATOM 980 C C . GLY A 1 122 ? -4.577 -1.554 -1.856 1.00 76.75 122 GLY A C 1
ATOM 981 O O . GLY A 1 122 ? -5.458 -0.740 -2.146 1.00 76.75 122 GLY A O 1
ATOM 982 N N . ILE A 1 123 ? -4.522 -2.779 -2.386 1.00 74.25 123 ILE A N 1
ATOM 983 C CA . ILE A 1 123 ? -5.481 -3.325 -3.365 1.00 74.25 123 ILE A CA 1
ATOM 984 C C . ILE A 1 123 ? -6.550 -4.195 -2.681 1.00 74.25 123 ILE A C 1
ATOM 986 O O . ILE A 1 123 ? -7.657 -4.321 -3.202 1.00 74.25 123 ILE A O 1
ATOM 990 N N . ASN A 1 124 ? -6.256 -4.732 -1.496 1.00 78.88 124 ASN A N 1
ATOM 991 C CA . ASN A 1 124 ? -7.098 -5.717 -0.830 1.00 78.88 124 ASN A CA 1
ATOM 992 C C . ASN A 1 124 ? -8.171 -5.027 0.019 1.00 78.88 124 ASN A C 1
ATOM 994 O O . ASN A 1 124 ? -7.924 -3.980 0.628 1.00 78.88 124 ASN A O 1
ATOM 998 N N . LYS A 1 125 ? -9.357 -5.635 0.062 1.00 81.19 125 LYS A N 1
ATOM 999 C CA . LYS A 1 125 ? -10.492 -5.222 0.891 1.00 81.19 125 LYS A CA 1
ATOM 1000 C C . LYS A 1 125 ? -10.886 -6.391 1.779 1.00 81.19 125 LYS A C 1
ATOM 1002 O O . LYS A 1 125 ? -10.943 -7.508 1.278 1.00 81.19 125 LYS A O 1
ATOM 1007 N N . PHE A 1 126 ? -11.154 -6.136 3.050 1.00 80.50 126 PHE A N 1
ATOM 1008 C CA . PHE A 1 126 ? -11.578 -7.178 3.978 1.00 80.50 126 PHE A CA 1
ATOM 1009 C C . PHE A 1 126 ? -12.474 -6.602 5.082 1.00 80.50 126 PHE A C 1
ATOM 1011 O O . PHE A 1 126 ? -12.285 -5.449 5.497 1.00 80.50 126 PHE A O 1
ATOM 1018 N N . PRO A 1 127 ? -13.452 -7.384 5.564 1.00 81.19 127 PRO A N 1
ATOM 1019 C CA . PRO A 1 127 ? -14.284 -6.996 6.687 1.00 81.19 127 PRO A CA 1
ATOM 1020 C C . PRO A 1 127 ? -13.563 -7.258 8.017 1.00 81.19 127 PRO A C 1
ATOM 1022 O O . PRO A 1 127 ? -12.940 -8.302 8.223 1.00 81.19 127 PRO A O 1
ATOM 1025 N N . ILE A 1 128 ? -13.702 -6.328 8.958 1.00 81.50 128 ILE A N 1
ATOM 1026 C CA . ILE A 1 128 ? -13.330 -6.521 10.361 1.00 81.50 128 ILE A CA 1
ATOM 1027 C C . ILE A 1 128 ? -14.527 -6.274 11.274 1.00 81.50 128 ILE A C 1
ATOM 1029 O O . ILE A 1 128 ? -15.416 -5.475 10.969 1.00 81.50 128 ILE A O 1
ATOM 1033 N N . LYS A 1 129 ? -14.530 -6.942 12.428 1.00 81.88 129 LYS A N 1
ATOM 1034 C CA . LYS A 1 129 ? -15.492 -6.682 13.503 1.00 81.88 129 LYS A CA 1
ATOM 1035 C C . LYS A 1 129 ? -14.806 -5.828 14.564 1.00 81.88 129 LYS A C 1
ATOM 1037 O O . LYS A 1 129 ? -13.817 -6.250 15.160 1.00 81.88 129 LYS A O 1
ATOM 1042 N N . LEU A 1 130 ? -15.328 -4.635 14.804 1.00 81.06 130 LEU A N 1
ATOM 1043 C CA . LEU A 1 130 ? -14.853 -3.727 15.835 1.00 81.06 130 LEU A CA 1
ATOM 1044 C C . LEU A 1 130 ? -15.853 -3.717 16.993 1.00 81.06 130 LEU A C 1
ATOM 1046 O O . LEU A 1 130 ? -17.035 -3.451 16.788 1.00 81.06 130 LEU A O 1
ATOM 1050 N N . ARG A 1 131 ? -15.385 -3.994 18.209 1.00 81.38 131 ARG A N 1
ATOM 1051 C CA . ARG A 1 131 ? -16.157 -3.840 19.444 1.00 81.38 131 ARG A CA 1
ATOM 1052 C C . ARG A 1 131 ? -15.677 -2.591 20.165 1.00 81.38 131 ARG A C 1
ATOM 1054 O O . ARG A 1 131 ? -14.491 -2.481 20.460 1.00 81.38 131 ARG A O 1
ATOM 1061 N N . ILE A 1 132 ? -16.581 -1.669 20.459 1.00 80.62 132 ILE A N 1
ATOM 1062 C CA . ILE A 1 132 ? -16.250 -0.463 21.216 1.00 80.62 132 ILE A CA 1
ATOM 1063 C C . ILE A 1 132 ? -16.812 -0.589 22.623 1.00 80.62 132 ILE A C 1
ATOM 1065 O O . ILE A 1 132 ? -18.003 -0.846 22.798 1.00 80.62 132 ILE A O 1
ATOM 1069 N N . THR A 1 133 ? -15.936 -0.421 23.606 1.00 77.50 133 THR A N 1
ATOM 1070 C CA . THR A 1 133 ? -16.255 -0.454 25.037 1.00 77.50 133 THR A CA 1
ATOM 1071 C C . THR A 1 133 ? -15.803 0.844 25.703 1.00 77.50 133 THR A C 1
ATOM 1073 O O . THR A 1 133 ? -14.844 1.460 25.232 1.00 77.50 133 THR A O 1
ATOM 1076 N N . ASN A 1 134 ? -16.478 1.236 26.787 1.00 71.44 134 ASN A N 1
ATOM 1077 C CA . ASN A 1 134 ? -16.055 2.346 27.650 1.00 71.44 134 ASN A CA 1
ATOM 1078 C C . ASN A 1 134 ? -14.850 1.927 28.509 1.00 71.44 134 ASN A C 1
ATOM 1080 O O . ASN A 1 134 ? -14.837 0.751 28.947 1.00 71.44 134 ASN A O 1
#

Organism: NCBI:txid1974497

pLDDT: mean 82.81, std 6.81, range [56.84, 94.94]

Foldseek 3Di:
DWKQFPVVRDIDDDDPCCCVVPCVVVVRIDDPDPVSVVVSVVVVVVVVVVVVVVVVVVVVLCVVQAADEFEDEFDDDPVQFGPDWPDPVNVCVRSVPPFDKDWPPPPGPGGFAWDWTWMDGPHDIHIYIYGYDD

Sequence (134 aa):
MKILILKTNQIQDVKDSYAVNFLIPKGLAILATKQVQKDLVNKKVQKQQQIQKRKQILSELVQKIENKTFTIKAKANSDGQLYACVGEKQIKKLLKIKEPLKIINKSEIKQLGLYKLEIKIGINKFPIKLRITN

Secondary structure (DSSP, 8-state):
-EEEETTTTEEEE--HHHIIIIITTTTSEEE--HHHHHHHHHHHHHHHHHHHHHHHHHHHHHHHHTT-EEEEE--B-TTSEEEEEE-HHHHHHHTT--S-EEESS---EEESEEEEEEEEETTEEEEEEEEEE-

Radius of gyration: 25.33 Å; chains: 1; bounding box: 49×30×68 Å